Protein 1G12 (pdb70)

Radius of gyration: 14.84 Å; Cα contacts (8 Å, |Δi|>4): 317; chains: 1; bounding box: 34×33×42 Å

Foldseek 3Di:
DEAAADPVRLVLQLLLLVVLLVLLVVLLVVLVPDQADFCLCCQQQNHHDNVLSVLLNQLSVQLNPDRSNQAYEYEPAADQVDQWEDDQADPRYIYGYNVQVVADSAAPPHNNLVVQLRNSCHVSSNNADAPDDDSVRSSVCSHVPSVNSSRHSVSRSCSSSCVVPTD

Nearest PDB structures (foldseek):
  1ge6-assembly1_A  TM=9.995E-01  e=6.269E-29  Grifola frondosa
  2x3b-assembly1_A  TM=9.564E-01  e=3.326E-16  Aeromonas salmonicida subsp. achromogenes
  2x3b-assembly1_B  TM=9.505E-01  e=6.457E-16  Aeromonas salmonicida subsp. achromogenes
  2x3a-assembly1_A-2  TM=9.527E-01  e=1.747E-15  Aeromonas salmonicida subsp. achromogenes
  2x3c-assembly1_A-2  TM=9.256E-01  e=1.062E-15  Aeromonas salmonicida subsp. achromogenes

B-factor: mean 17.15, std 8.55, range [8.5, 56.18]

Solvent-accessible surface area: 7248 Å² total; per-residue (Å²): 127,94,82,57,15,58,89,79,34,66,75,28,0,53,48,0,1,70,19,0,49,70,34,0,46,84,0,16,56,16,0,105,101,58,96,61,67,28,74,6,3,45,33,11,0,4,76,44,74,82,80,33,12,63,42,0,46,97,9,0,57,36,0,61,93,8,74,0,83,78,8,30,6,15,12,84,28,122,45,66,78,54,70,9,80,16,98,52,136,145,64,11,29,0,32,0,0,18,10,0,75,149,14,76,57,73,20,45,51,0,9,0,0,5,0,0,14,8,0,0,15,0,80,146,0,25,12,1,114,64,104,13,149,27,44,75,44,0,82,61,27,1,112,157,50,24,87,77,0,5,61,0,0,9,0,0,6,3,0,3,12,29,71,102,86,57,96

InterPro domains:
  IPR024079 Metallopeptidase, catalytic domain superfamily [G3DSA:3.40.390.10] (182-348)
  IPR029463 Lysine-specific metallo-endopeptidase [PF14521] (211-342)
  IPR029463 Lysine-specific metallo-endopeptidase [SM01351] (210-342)
  IPR034115 Peptidyl-Lys metallopeptidase catalytic domain [cd11306] (185-343)
  IPR050414 Fungal secreted metalloproteinases M35 [PTHR37016] (7-345)

CATH classification: 3.40.390.10

Organism: Grifola frondosa (NCBI:txid5627)

Secondary structure (DSSP, 8-state):
-EES--HHHHHHHHHHHHHHHHHHHHHHHHHHH--S--HHHHHHH-S--HHHHHHHHHHHHHHHTS-GGG-EEE-----SS--EE--TTSTTEEEE-GGGGGS-SSSTT-HHHHHHHHHHHSGGGT--B-S--HHHHHHHHHHH-HHHHTTBHHHHHHHHH-SS---

Sequence (167 aa):
TYNGCSSSEQSALAAAASAAQSYVAESLSYLQTHTAATPRYTTWFGSYISSRHSTVLQHYTDMNSNDFSSYSFDCTCTAAGTFAYVYPNRFGTVYLCGAFWKAPTTGTDSQAGTLVHESSHFTRNGGTKDYAYGQAAAKSLATMDPDKAVMNADNHEYFSENNPAQS

Structure (mmCIF, N/CA/C/O backbone):
data_1G12
#
_entry.id   1G12
#
_cell.length_a   43.631
_cell.length_b   41.757
_cell.length_c   76.941
_cell.angle_alpha   90.00
_cell.angle_beta   95.48
_cell.angle_gamma   90.00
#
_symmetry.space_group_name_H-M   'C 1 2 1'
#
loop_
_entity.id
_entity.type
_entity.pdbx_description
1 polymer 'PEPTIDYL-LYS METALLOENDOPEPTIDASE'
2 non-polymer alpha-D-mannopyranose
3 non-polymer 'ZINC ION'
4 water water
#
loop_
_atom_site.group_PDB
_atom_site.id
_atom_site.type_symbol
_atom_site.label_atom_id
_atom_site.label_alt_id
_atom_site.label_comp_id
_atom_site.label_asym_id
_atom_site.label_entity_id
_atom_site.label_seq_id
_atom_site.pdbx_PDB_ins_code
_atom_site.Cartn_x
_atom_site.Cartn_y
_atom_site.Cartn_z
_atom_site.occupancy
_atom_site.B_iso_or_equiv
_atom_site.auth_seq_id
_atom_site.auth_comp_id
_atom_site.auth_asym_id
_atom_site.auth_atom_id
_atom_site.pdbx_PDB_model_num
ATOM 1 N N . THR A 1 1 ? 3.579 -2.630 2.604 1.00 24.04 1 THR A N 1
ATOM 2 C CA . THR A 1 1 ? 3.024 -1.658 1.619 1.00 23.98 1 THR A CA 1
ATOM 3 C C . THR A 1 1 ? 3.523 -0.245 1.897 1.00 23.68 1 THR A C 1
ATOM 4 O O . THR A 1 1 ? 3.711 0.142 3.052 1.00 23.79 1 THR A O 1
ATOM 8 N N . TYR A 1 2 ? 3.758 0.516 0.832 1.00 23.20 2 TYR A N 1
ATOM 9 C CA . TYR A 1 2 ? 4.207 1.897 0.967 1.00 22.72 2 TYR A CA 1
ATOM 10 C C . TYR A 1 2 ? 2.998 2.815 0.842 1.00 22.53 2 TYR A C 1
ATOM 11 O O . TYR A 1 2 ? 2.072 2.534 0.075 1.00 22.68 2 TYR A O 1
ATOM 20 N N . ASN A 1 3 ? 3.000 3.898 1.610 1.00 22.23 3 ASN A N 1
ATOM 21 C CA . ASN A 1 3 ? 1.911 4.864 1.575 1.00 21.86 3 ASN A CA 1
ATOM 22 C C . ASN A 1 3 ? 2.473 6.280 1.506 1.00 21.58 3 ASN A C 1
ATOM 23 O O . ASN A 1 3 ? 3.036 6.786 2.477 1.00 21.44 3 ASN A O 1
ATOM 28 N N . GLY A 1 4 ? 2.328 6.908 0.343 1.00 21.28 4 GLY A N 1
ATOM 29 C CA . GLY A 1 4 ? 2.820 8.262 0.160 1.00 21.06 4 GLY A CA 1
ATOM 30 C C . GLY A 1 4 ? 4.331 8.370 0.039 1.00 20.92 4 GLY A C 1
ATOM 31 O O . GLY A 1 4 ? 4.900 9.428 0.308 1.00 20.95 4 GLY A O 1
ATOM 32 N N . CYS A 1 5 ? 4.983 7.279 -0.354 1.00 20.71 5 CYS A N 1
ATOM 33 C CA . CYS A 1 5 ? 6.436 7.273 -0.505 1.00 20.44 5 CYS A CA 1
ATOM 34 C C . CYS A 1 5 ? 6.856 7.334 -1.966 1.00 20.33 5 CYS A C 1
ATOM 35 O O . CYS A 1 5 ? 6.381 6.551 -2.788 1.00 20.25 5 CYS A O 1
ATOM 38 N N . SER A 1 6 ? 7.749 8.270 -2.277 1.00 20.15 6 SER A N 1
ATOM 39 C CA . SER A 1 6 ? 8.258 8.434 -3.636 1.00 20.02 6 SER A CA 1
ATOM 40 C C . SER A 1 6 ? 9.179 7.263 -3.954 1.00 19.88 6 SER A C 1
ATOM 41 O O . SER A 1 6 ? 9.560 6.509 -3.058 1.00 19.86 6 SER A O 1
ATOM 44 N N . SER A 1 7 ? 9.563 7.128 -5.219 1.00 19.74 7 SER A N 1
ATOM 45 C CA . SER A 1 7 ? 10.443 6.040 -5.630 1.00 19.63 7 SER A CA 1
ATOM 46 C C . SER A 1 7 ? 11.758 6.044 -4.850 1.00 19.44 7 SER A C 1
ATOM 47 O O . SER A 1 7 ? 12.204 4.994 -4.383 1.00 19.28 7 SER A O 1
ATOM 50 N N . SER A 1 8 ? 12.355 7.223 -4.679 1.00 19.28 8 SER A N 1
ATOM 51 C CA . SER A 1 8 ? 13.616 7.333 -3.943 1.00 19.25 8 SER A CA 1
ATOM 52 C C 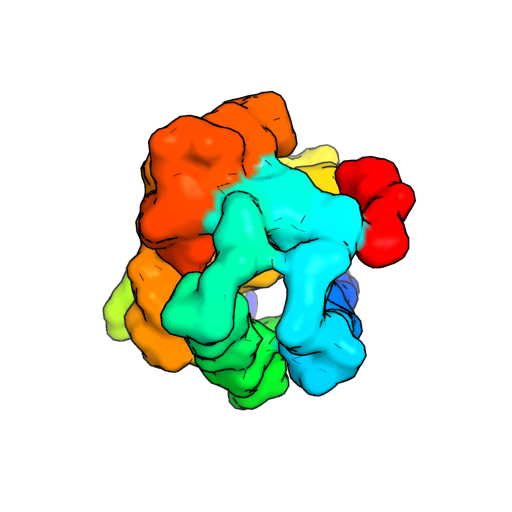. SER A 1 8 ? 13.434 6.923 -2.487 1.00 19.03 8 SER A C 1
ATOM 53 O O . SER A 1 8 ? 14.297 6.263 -1.909 1.00 19.07 8 SER A O 1
ATOM 56 N N . GLU A 1 9 ? 12.300 7.298 -1.905 1.00 18.72 9 GLU A N 1
ATOM 57 C CA . GLU A 1 9 ? 12.019 6.958 -0.514 1.00 18.49 9 GLU A CA 1
ATOM 58 C C . GLU A 1 9 ? 11.839 5.453 -0.339 1.00 18.30 9 GLU A C 1
ATOM 59 O O . GLU A 1 9 ? 12.296 4.878 0.650 1.00 18.26 9 GLU A O 1
ATOM 65 N N . GLN A 1 10 ? 11.207 4.813 -1.320 1.00 18.21 10 GLN A N 1
ATOM 66 C CA . GLN A 1 10 ? 10.989 3.369 -1.282 1.00 18.13 10 GLN A CA 1
ATOM 67 C C . GLN A 1 10 ? 12.322 2.633 -1.350 1.00 18.06 10 GLN A C 1
ATOM 68 O O . GLN A 1 10 ? 12.536 1.653 -0.636 1.00 18.04 10 GLN A O 1
ATOM 74 N N . SER A 1 11 ? 13.220 3.130 -2.197 1.00 17.95 11 SER A N 1
ATOM 75 C CA . SER A 1 11 ? 14.541 2.536 -2.366 1.00 17.82 11 SER A CA 1
ATOM 76 C C . SER A 1 11 ? 15.359 2.669 -1.087 1.00 17.42 11 SER A C 1
ATOM 77 O O . SER A 1 11 ? 16.041 1.728 -0.680 1.00 17.47 11 SER A O 1
ATOM 80 N N . ALA A 1 12 ? 15.287 3.843 -0.463 1.00 17.02 12 ALA A N 1
ATOM 81 C CA . ALA A 1 12 ? 16.009 4.106 0.780 1.00 16.65 12 ALA A CA 1
ATOM 82 C C . ALA A 1 12 ? 15.462 3.228 1.903 1.00 16.54 12 ALA A C 1
ATOM 83 O O . ALA A 1 12 ? 16.225 2.698 2.716 1.00 16.44 12 ALA A O 1
ATOM 85 N N . LEU A 1 13 ? 14.142 3.064 1.933 1.00 16.13 13 LEU A N 1
ATOM 86 C CA . LEU A 1 13 ? 13.498 2.238 2.950 1.00 15.84 13 LEU A CA 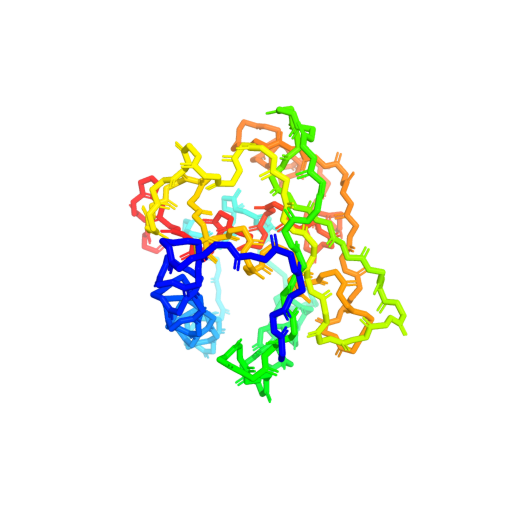1
ATOM 87 C C . LEU A 1 13 ? 13.879 0.771 2.798 1.00 15.71 13 LEU A C 1
ATOM 88 O O . LEU A 1 13 ? 14.093 0.076 3.789 1.00 15.62 13 LEU A O 1
ATOM 93 N N . ALA A 1 14 ? 13.972 0.309 1.553 1.00 15.50 14 ALA A N 1
ATOM 94 C CA . ALA A 1 14 ? 14.343 -1.074 1.276 1.00 15.44 14 ALA A CA 1
ATOM 95 C C . ALA A 1 14 ? 15.736 -1.362 1.839 1.00 15.27 14 ALA A C 1
ATOM 96 O O . ALA A 1 14 ? 15.963 -2.405 2.460 1.00 15.39 14 ALA A O 1
ATOM 98 N N . ALA A 1 15 ? 16.656 -0.423 1.637 1.00 15.12 15 ALA A N 1
ATOM 99 C CA . ALA A 1 15 ? 18.026 -0.566 2.125 1.00 14.66 15 ALA A CA 1
ATOM 100 C C . ALA A 1 15 ? 18.055 -0.477 3.647 1.00 14.45 15 ALA A C 1
ATOM 101 O O . ALA A 1 15 ? 18.721 -1.275 4.315 1.00 14.46 15 ALA A O 1
ATOM 103 N N . ALA A 1 16 ? 17.299 0.472 4.189 1.00 14.01 16 ALA A N 1
ATOM 104 C CA . ALA A 1 16 ? 17.235 0.672 5.634 1.00 13.73 16 ALA A CA 1
ATOM 105 C C . ALA A 1 16 ? 16.646 -0.538 6.356 1.00 13.61 16 ALA A C 1
ATOM 106 O O . ALA A 1 16 ? 17.142 -0.932 7.411 1.00 13.38 16 ALA A O 1
ATOM 108 N N . ALA A 1 17 ? 15.604 -1.134 5.775 1.00 13.46 17 ALA A N 1
ATOM 109 C CA . ALA A 1 17 ? 14.948 -2.304 6.361 1.00 13.42 17 ALA A CA 1
ATOM 110 C C . ALA A 1 17 ? 15.898 -3.494 6.461 1.00 13.52 17 ALA A C 1
ATOM 111 O O . ALA A 1 17 ? 15.944 -4.178 7.489 1.00 13.47 17 ALA A O 1
ATOM 113 N N . SER A 1 18 ? 16.673 -3.718 5.405 1.00 13.48 18 SER A N 1
ATOM 114 C CA . SER A 1 18 ? 17.632 -4.821 5.369 1.00 13.58 18 SER A CA 1
ATOM 115 C C . SER A 1 18 ? 18.761 -4.583 6.372 1.00 13.27 18 SER A C 1
ATOM 116 O O . SER A 1 18 ? 19.212 -5.512 7.044 1.00 13.06 18 SER A O 1
ATOM 119 N N . ALA A 1 19 ? 19.213 -3.336 6.459 1.00 13.02 19 ALA A N 1
ATOM 120 C CA . ALA A 1 19 ? 20.278 -2.977 7.383 1.00 12.90 19 ALA A CA 1
ATOM 121 C C . ALA A 1 19 ? 19.779 -3.101 8.821 1.00 12.69 19 ALA A C 1
ATOM 122 O O . ALA A 1 19 ? 20.514 -3.544 9.701 1.00 12.75 19 ALA A O 1
ATOM 124 N N . ALA A 1 20 ? 18.521 -2.729 9.049 1.00 12.55 20 ALA A N 1
ATOM 125 C CA . ALA A 1 20 ? 17.933 -2.819 10.383 1.00 12.31 20 ALA A CA 1
ATOM 126 C C . ALA A 1 20 ? 17.840 -4.284 10.813 1.00 12.20 20 ALA A C 1
ATOM 127 O 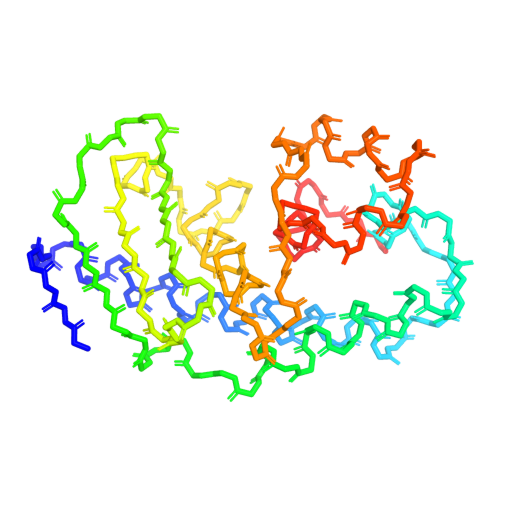O . ALA A 1 20 ? 18.100 -4.616 11.972 1.00 11.89 20 ALA A O 1
ATOM 129 N N . GLN A 1 21 ? 17.500 -5.166 9.871 1.00 12.17 21 GLN A N 1
ATOM 130 C CA . GLN A 1 21 ? 17.401 -6.594 10.165 1.00 12.16 21 GLN A CA 1
ATOM 131 C C . GLN A 1 21 ? 18.776 -7.105 10.595 1.00 12.22 21 GLN A C 1
ATOM 132 O O . GLN A 1 21 ? 18.891 -7.887 11.541 1.00 11.95 21 GLN A O 1
ATOM 138 N N . SER A 1 22 ? 19.815 -6.624 9.910 1.00 12.23 22 SER A N 1
ATOM 139 C CA . SER A 1 22 ? 21.196 -7.001 10.210 1.00 12.31 22 SER A CA 1
ATOM 140 C C . SER A 1 22 ? 21.592 -6.495 11.596 1.00 12.15 22 SER A C 1
ATOM 141 O O . SER A 1 22 ? 22.227 -7.221 12.367 1.00 12.14 22 SER A O 1
ATOM 144 N N . TYR A 1 23 ? 21.214 -5.252 11.902 1.00 12.01 23 TYR A N 1
ATOM 145 C CA . TYR A 1 23 ? 21.502 -4.637 13.201 1.00 12.01 23 TYR A CA 1
ATOM 146 C C . TYR A 1 23 ? 20.918 -5.488 14.326 1.00 11.88 23 TYR A C 1
ATOM 147 O O . TYR A 1 23 ? 21.609 -5.818 15.288 1.00 11.92 23 TYR A O 1
ATOM 156 N N . VAL A 1 24 ? 19.638 -5.823 14.199 1.00 11.79 24 VAL A N 1
ATOM 157 C CA . VAL A 1 24 ? 18.950 -6.635 15.198 1.00 11.65 24 VAL A CA 1
ATOM 158 C C . VAL A 1 24 ? 19.577 -8.023 15.327 1.00 11.62 24 VAL A C 1
ATOM 159 O O . VAL A 1 24 ? 19.769 -8.519 16.439 1.00 11.67 24 VAL A O 1
ATOM 163 N N . ALA A 1 25 ? 19.931 -8.624 14.191 1.00 11.55 25 ALA A N 1
ATOM 164 C CA . ALA A 1 25 ? 20.545 -9.951 14.177 1.00 11.59 25 ALA A CA 1
ATOM 165 C C . ALA A 1 25 ? 21.868 -9.968 14.943 1.00 11.51 25 ALA A C 1
ATOM 166 O O . ALA A 1 25 ? 22.094 -10.823 15.811 1.00 11.58 25 ALA A O 1
ATOM 168 N N . GLU A 1 26 ? 22.727 -9.005 14.632 1.00 11.36 26 GLU A N 1
ATOM 169 C CA . GLU A 1 26 ? 24.031 -8.896 15.274 1.00 11.39 26 GLU A CA 1
ATOM 170 C C . GLU A 1 26 ? 23.884 -8.562 16.757 1.00 11.08 26 GLU A C 1
ATOM 171 O O . GLU A 1 26 ? 24.605 -9.103 17.599 1.00 11.03 26 GLU A O 1
ATOM 177 N N . SER A 1 27 ? 22.933 -7.688 17.074 1.00 10.76 27 SER A N 1
ATOM 178 C CA . SER A 1 27 ? 22.686 -7.296 18.458 1.00 10.50 27 SER A CA 1
ATOM 179 C C . SER A 1 27 ? 22.206 -8.478 19.286 1.00 10.26 27 SER A C 1
ATOM 180 O O . SER A 1 27 ? 22.607 -8.637 20.439 1.00 10.05 27 SER A O 1
ATOM 183 N N . LEU A 1 28 ? 21.309 -9.279 18.713 1.00 10.16 28 LEU A N 1
ATOM 184 C CA . LEU A 1 28 ? 20.785 -10.450 19.406 1.00 10.20 28 LEU A CA 1
ATOM 185 C C . LEU A 1 28 ? 21.926 -11.414 19.688 1.00 10.16 28 LEU A C 1
ATOM 186 O O . LEU A 1 28 ? 22.060 -11.911 20.805 1.00 10.28 28 LEU A O 1
ATOM 191 N N . SER A 1 29 ? 22.762 -11.646 18.679 1.00 10.11 29 SER A N 1
ATOM 192 C CA . SER A 1 29 ? 23.901 -12.541 18.831 1.00 10.26 29 SER A CA 1
ATOM 193 C C . SER A 1 29 ? 24.812 -12.050 19.946 1.00 10.21 29 SER A C 1
ATOM 194 O O . SER A 1 29 ? 25.270 -12.836 20.774 1.00 10.48 29 SER A O 1
ATOM 197 N N . TYR A 1 30 ? 25.064 -10.745 19.971 1.00 10.27 30 TYR A N 1
ATOM 198 C CA . TYR A 1 30 ? 25.925 -10.173 20.997 1.00 10.34 30 TYR A CA 1
ATOM 199 C C . TYR A 1 30 ? 25.387 -10.491 22.389 1.00 10.38 30 TYR A C 1
ATOM 200 O O . TYR A 1 30 ? 26.123 -10.963 23.259 1.00 10.11 30 TYR A O 1
ATOM 209 N N . LEU A 1 31 ? 24.097 -10.245 22.592 1.00 10.48 31 LEU A N 1
ATOM 210 C CA . LEU A 1 31 ? 23.475 -10.495 23.883 1.00 10.83 31 LEU A CA 1
ATOM 211 C C . LEU A 1 31 ? 23.494 -11.969 24.277 1.00 11.08 31 LEU A C 1
ATOM 212 O O . LEU A 1 31 ? 23.551 -12.298 25.457 1.00 11.14 31 LEU A O 1
ATOM 217 N N . GLN A 1 32 ? 23.487 -12.855 23.287 1.00 11.33 32 GLN A N 1
ATOM 218 C CA . GLN A 1 32 ? 23.513 -14.288 23.563 1.00 11.75 32 GLN A CA 1
ATOM 219 C C . GLN A 1 32 ? 24.884 -14.807 2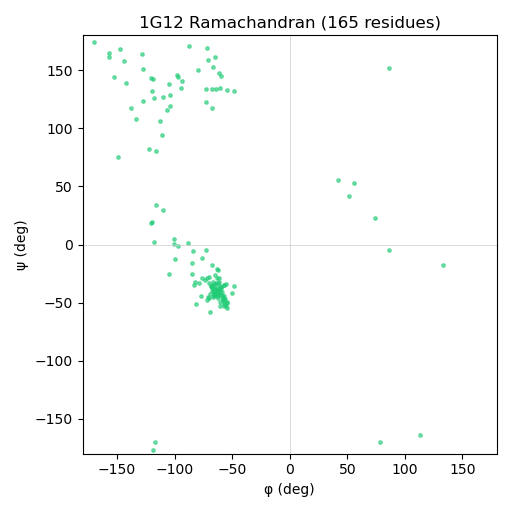3.967 1.00 11.96 32 GLN A C 1
ATOM 220 O O . GLN A 1 32 ? 24.982 -15.764 24.735 1.00 11.89 32 GLN A O 1
ATOM 226 N N . THR A 1 33 ? 25.937 -14.158 23.475 1.00 12.08 33 THR A N 1
ATOM 227 C CA . THR A 1 33 ? 27.298 -14.597 23.765 1.00 12.41 33 THR A CA 1
ATOM 228 C C . THR A 1 33 ? 28.016 -13.826 24.863 1.00 12.65 33 THR A C 1
ATOM 229 O O . THR A 1 33 ? 29.081 -14.238 25.315 1.00 12.86 33 THR A O 1
ATOM 233 N N . HIS A 1 34 ? 27.458 -12.691 25.261 1.00 12.86 34 HIS A N 1
ATOM 234 C CA . HIS A 1 34 ? 28.055 -11.894 26.326 1.00 13.20 34 HIS A CA 1
ATOM 235 C C . HIS A 1 34 ? 27.113 -11.946 27.514 1.00 13.62 34 HIS A C 1
ATOM 236 O O . HIS A 1 34 ? 26.040 -11.338 27.498 1.00 13.86 34 HIS A O 1
ATOM 243 N N . THR A 1 35 ? 27.504 -12.704 28.531 1.00 13.86 35 THR A N 1
ATOM 244 C CA . THR A 1 35 ? 26.679 -12.859 29.719 1.00 14.29 35 THR A CA 1
ATOM 245 C C . THR A 1 35 ? 27.336 -12.292 30.969 1.00 14.28 35 THR A C 1
ATOM 246 O O . THR A 1 35 ? 27.163 -12.802 32.075 1.00 14.51 35 THR A O 1
ATOM 250 N N . ALA A 1 36 ? 28.089 -11.218 30.767 1.00 14.48 36 ALA A N 1
ATOM 251 C CA . ALA A 1 36 ? 28.776 -10.505 31.830 1.00 14.41 36 ALA A CA 1
ATOM 252 C C . ALA A 1 36 ? 29.017 -9.096 31.309 1.00 14.32 36 ALA A C 1
ATOM 253 O O . ALA A 1 36 ? 28.897 -8.840 30.106 1.00 14.37 36 ALA A O 1
ATOM 255 N N . ALA A 1 37 ? 29.340 -8.183 32.217 1.00 14.21 37 ALA A N 1
ATOM 256 C CA . ALA A 1 37 ? 29.575 -6.789 31.867 1.00 14.00 37 ALA A CA 1
ATOM 257 C C . ALA A 1 37 ? 30.629 -6.575 30.783 1.00 13.92 37 ALA A C 1
ATOM 258 O O . ALA A 1 37 ? 31.703 -7.171 30.819 1.00 13.92 37 ALA A O 1
ATOM 260 N N . THR A 1 38 ? 30.286 -5.735 29.809 1.00 13.75 38 THR A N 1
ATOM 261 C CA . THR A 1 38 ? 31.168 -5.371 28.698 1.00 13.64 38 THR A CA 1
ATOM 262 C C . THR A 1 38 ? 30.893 -3.897 28.395 1.00 13.52 38 THR A C 1
ATOM 263 O O . THR A 1 38 ? 29.816 -3.389 28.719 1.00 13.27 38 THR A O 1
ATOM 267 N N . PRO A 1 39 ? 31.849 -3.196 27.758 1.00 13.37 39 PRO A N 1
ATOM 268 C CA . PRO A 1 39 ? 31.669 -1.776 27.430 1.00 13.24 39 PRO A CA 1
ATOM 269 C C . PRO A 1 39 ? 30.405 -1.466 26.625 1.00 12.96 39 PRO A C 1
ATOM 270 O O . PRO A 1 39 ? 29.615 -0.601 27.009 1.00 13.18 39 PRO A O 1
ATOM 274 N N . ARG A 1 40 ? 30.189 -2.206 25.543 1.00 12.63 40 ARG A N 1
ATOM 275 C CA . ARG A 1 40 ? 29.023 -1.982 24.690 1.00 12.11 40 ARG A CA 1
ATOM 276 C C . ARG A 1 40 ? 27.712 -2.144 25.451 1.00 12.01 40 ARG A C 1
ATOM 277 O O . ARG A 1 40 ? 26.778 -1.363 25.261 1.00 11.87 40 ARG A O 1
ATOM 285 N N . TYR A 1 41 ? 27.646 -3.148 26.317 1.00 11.89 41 TYR A N 1
ATOM 286 C CA . TYR A 1 41 ? 26.436 -3.375 27.098 1.00 12.06 41 TYR A CA 1
ATOM 287 C C . TYR A 1 41 ? 26.189 -2.295 28.151 1.00 12.35 41 TYR A C 1
ATOM 288 O O . TYR A 1 41 ? 25.144 -1.655 28.145 1.00 11.96 41 TYR A O 1
ATOM 297 N N . THR A 1 42 ? 27.145 -2.102 29.058 1.00 12.95 42 THR A N 1
ATOM 298 C CA . THR A 1 42 ? 26.976 -1.129 30.137 1.00 13.66 42 THR A CA 1
ATOM 299 C C . THR A 1 42 ? 26.797 0.314 29.685 1.00 13.12 42 THR A C 1
ATOM 300 O O . THR A 1 42 ? 26.111 1.091 30.343 1.00 13.20 42 THR A O 1
ATOM 304 N N . THR A 1 43 ? 27.422 0.674 28.570 1.00 12.62 43 THR A N 1
ATOM 305 C CA . THR A 1 43 ? 27.302 2.026 28.046 1.00 12.20 43 THR A CA 1
ATOM 306 C C . THR A 1 43 ? 25.846 2.367 27.731 1.00 11.95 43 THR A C 1
ATOM 307 O O . THR A 1 43 ? 25.396 3.483 27.975 1.00 12.02 43 THR A O 1
ATOM 311 N N . TRP A 1 44 ? 25.104 1.387 27.224 1.00 11.59 44 TRP A N 1
ATOM 312 C CA . TRP A 1 44 ? 23.709 1.611 26.851 1.00 11.30 44 TRP A CA 1
ATOM 313 C C . TRP A 1 44 ? 22.655 1.036 27.783 1.00 11.25 44 TRP A C 1
ATOM 314 O O . TRP A 1 44 ? 21.537 1.554 27.854 1.00 11.02 44 TRP A O 1
ATOM 325 N N . PHE A 1 45 ? 23.009 -0.006 28.528 1.00 11.26 45 PHE A N 1
ATOM 326 C CA . PHE A 1 45 ? 22.040 -0.633 29.415 1.00 11.45 45 PHE A CA 1
ATOM 327 C C . PHE A 1 45 ? 22.410 -0.579 30.894 1.00 11.61 45 PHE A C 1
ATOM 328 O O . PHE A 1 45 ? 21.668 -1.070 31.742 1.00 11.72 45 PHE A O 1
ATOM 336 N N . GLY A 1 46 ? 23.532 0.065 31.199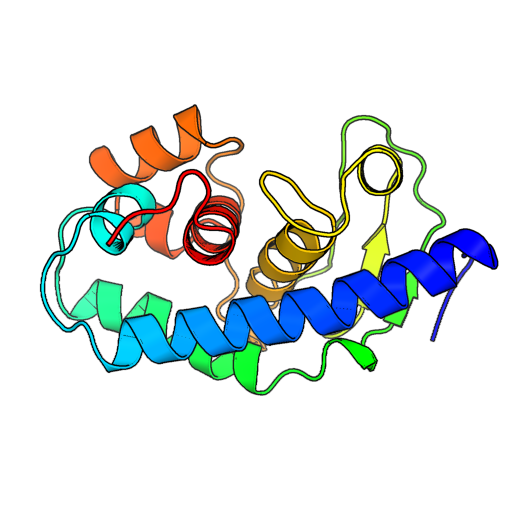 1.00 11.67 46 GLY A N 1
ATOM 337 C CA . GLY A 1 46 ? 23.955 0.200 32.581 1.00 12.07 46 GLY A CA 1
ATOM 338 C C . GLY A 1 46 ? 24.598 -1.035 33.172 1.00 12.35 46 GLY A C 1
ATOM 339 O O . GLY A 1 46 ? 24.900 -1.993 32.462 1.00 12.45 46 GLY A O 1
ATOM 340 N N . SER A 1 47 ? 24.805 -1.003 34.487 1.00 12.81 47 SER A N 1
ATOM 341 C CA . SER A 1 47 ? 25.424 -2.107 35.212 1.00 13.28 47 SER A CA 1
ATOM 342 C C . SER A 1 47 ? 24.789 -3.439 34.844 1.00 13.33 47 SER A C 1
ATOM 343 O O . SER A 1 47 ? 23.568 -3.569 34.814 1.00 13.10 47 SER A O 1
ATOM 346 N N . TYR A 1 48 ? 25.628 -4.426 34.558 1.00 13.48 48 TYR A N 1
ATOM 347 C CA . TYR A 1 48 ? 25.134 -5.735 34.169 1.00 13.99 48 TYR A CA 1
ATOM 348 C C . TYR A 1 48 ? 24.527 -6.541 35.301 1.00 14.51 48 TYR A C 1
ATOM 349 O O . TYR A 1 48 ? 25.168 -6.783 36.325 1.00 14.64 48 TYR A O 1
ATOM 358 N N . ILE A 1 49 ? 23.267 -6.919 35.113 1.00 15.01 49 ILE A N 1
ATOM 359 C CA . ILE A 1 49 ? 22.547 -7.775 36.044 1.00 15.53 49 ILE A CA 1
ATOM 360 C C . ILE A 1 49 ? 21.713 -8.678 35.132 1.00 15.69 49 ILE A C 1
ATOM 361 O O . ILE A 1 49 ? 21.215 -8.233 34.093 1.00 15.63 49 ILE A O 1
ATOM 366 N N . SER A 1 50 ? 21.633 -9.958 35.479 1.00 15.75 50 SER A N 1
ATOM 367 C CA . SER A 1 50 ? 20.905 -10.937 34.672 1.00 15.98 50 SER A CA 1
ATOM 368 C C . SER A 1 50 ? 19.483 -10.544 34.289 1.00 15.83 50 SER A C 1
ATOM 369 O O . SER A 1 50 ? 19.074 -10.747 33.149 1.00 15.74 50 SER A O 1
ATOM 372 N N . SER A 1 51 ? 18.749 -9.964 35.235 1.00 15.68 51 SER A N 1
ATOM 373 C CA . SER A 1 51 ? 17.369 -9.545 35.006 1.00 15.59 51 SER A CA 1
ATOM 374 C C . SER A 1 51 ? 17.246 -8.616 33.802 1.00 15.05 51 SER A C 1
ATOM 375 O O . SER A 1 51 ? 16.466 -8.872 32.875 1.00 15.15 51 SER A O 1
ATOM 378 N N . ARG A 1 52 ? 18.020 -7.537 33.828 1.00 14.48 52 ARG A N 1
ATOM 379 C CA . ARG A 1 52 ? 18.008 -6.559 32.750 1.00 13.81 52 ARG A CA 1
ATOM 380 C C . ARG A 1 52 ? 18.596 -7.107 31.455 1.00 13.53 52 ARG A C 1
ATOM 381 O O . ARG A 1 52 ? 18.126 -6.769 30.369 1.00 13.37 52 ARG A O 1
ATOM 389 N N . HIS A 1 53 ? 19.615 -7.958 31.561 1.00 13.31 53 HIS A N 1
ATOM 390 C CA . HIS A 1 53 ? 20.197 -8.554 30.364 1.00 13.29 53 HIS A CA 1
ATOM 391 C C . HIS A 1 53 ? 19.127 -9.416 29.694 1.00 13.29 53 HIS A C 1
ATOM 392 O O . HIS A 1 53 ? 19.017 -9.441 28.470 1.00 13.22 53 HIS A O 1
ATOM 399 N N . SER A 1 54 ? 18.329 -10.104 30.509 1.00 13.43 54 SER A N 1
ATOM 400 C CA . SER A 1 54 ? 17.251 -10.949 30.001 1.00 13.66 54 SER A CA 1
ATOM 401 C C . SER A 1 54 ? 16.212 -10.095 29.282 1.00 13.39 54 SER A C 1
ATOM 402 O O . SER A 1 54 ? 15.674 -10.498 28.251 1.00 13.38 54 SER A O 1
ATOM 405 N N . THR A 1 55 ? 15.945 -8.914 29.838 1.00 13.13 55 THR A N 1
ATOM 406 C CA . THR A 1 55 ? 14.979 -7.979 29.267 1.00 12.87 55 THR A CA 1
ATOM 407 C C . THR A 1 55 ? 15.385 -7.559 27.859 1.00 12.46 55 THR A C 1
ATOM 408 O O . THR A 1 55 ? 14.595 -7.661 26.920 1.00 11.88 55 THR A O 1
ATOM 412 N N . VAL A 1 56 ? 16.618 -7.085 27.708 1.00 12.04 56 VAL A N 1
ATOM 413 C CA . VAL A 1 56 ? 17.076 -6.669 26.390 1.00 11.92 56 VAL A CA 1
ATOM 414 C C . VAL A 1 56 ? 17.227 -7.862 25.451 1.00 11.75 56 VAL A C 1
ATOM 415 O O . VAL A 1 56 ? 16.938 -7.755 24.263 1.00 11.42 56 VAL A O 1
ATOM 419 N N . LEU A 1 57 ? 17.653 -9.004 25.989 1.00 11.73 57 LEU A N 1
ATOM 420 C CA . LEU A 1 57 ? 17.793 -10.208 25.171 1.00 11.86 57 LEU A CA 1
ATOM 421 C C . LEU A 1 57 ? 16.428 -10.581 24.589 1.00 11.80 57 LEU A C 1
ATOM 422 O O . LEU A 1 57 ? 16.319 -10.930 23.411 1.00 11.65 57 LEU A O 1
ATOM 427 N N . GLN A 1 58 ? 15.388 -10.432 25.403 1.00 11.77 58 GLN A N 1
ATOM 428 C CA . GLN A 1 58 ? 14.026 -10.737 24.975 1.00 11.90 58 GLN A CA 1
ATOM 429 C C . GLN A 1 58 ? 13.582 -9.780 23.874 1.00 11.39 58 GLN A C 1
ATOM 430 O O . GLN A 1 58 ? 13.005 -10.201 22.877 1.00 11.24 58 GLN A O 1
ATOM 436 N N . HIS A 1 59 ? 13.868 -8.494 24.058 1.00 10.78 59 HIS A N 1
ATOM 437 C CA . HIS A 1 59 ? 13.509 -7.475 23.076 1.00 10.51 59 HIS A CA 1
ATOM 438 C C . HIS A 1 59 ? 14.100 -7.797 21.708 1.00 10.33 59 HIS A C 1
ATOM 439 O O . HIS A 1 59 ? 13.405 -7.742 20.693 1.00 10.16 59 HIS A O 1
ATOM 446 N N . TYR A 1 60 ? 15.382 -8.155 21.683 1.00 10.43 60 TYR A N 1
ATOM 447 C CA . TYR A 1 60 ? 16.040 -8.470 20.421 1.00 10.47 60 TYR A CA 1
ATOM 448 C C . TYR A 1 60 ? 15.625 -9.801 19.828 1.00 10.77 60 TYR A C 1
ATOM 449 O O . TYR A 1 60 ? 15.650 -9.967 18.612 1.00 10.62 60 TYR A O 1
ATOM 458 N N . THR A 1 61 ? 15.278 -10.753 20.689 1.00 11.19 61 THR A N 1
ATOM 459 C CA . THR A 1 61 ? 14.810 -12.064 20.242 1.00 11.68 61 THR A CA 1
ATOM 460 C C . THR A 1 61 ? 13.484 -11.837 19.512 1.00 11.91 61 THR A C 1
ATOM 461 O O . THR A 1 61 ? 13.225 -12.429 18.464 1.00 11.85 61 THR A O 1
ATOM 465 N N . ASP A 1 62 ? 12.661 -10.949 20.063 1.00 12.34 62 ASP A N 1
ATOM 466 C CA . ASP A 1 62 ? 11.377 -10.629 19.458 1.00 12.88 62 ASP A CA 1
ATOM 467 C C . ASP A 1 62 ? 11.558 -9.846 18.163 1.00 12.87 62 ASP A C 1
ATOM 468 O O . ASP A 1 62 ? 10.960 -10.190 17.145 1.00 13.01 62 ASP A O 1
ATOM 473 N N . MET A 1 63 ? 12.425 -8.833 18.182 1.00 12.90 63 MET A N 1
ATOM 474 C CA . MET A 1 63 ? 12.670 -8.036 16.985 1.00 13.10 63 MET A CA 1
ATOM 475 C C . MET A 1 63 ? 13.300 -8.856 15.864 1.00 13.29 63 MET A C 1
ATOM 476 O O . MET A 1 63 ? 13.019 -8.623 14.689 1.00 13.27 63 MET A O 1
ATOM 481 N N . ASN A 1 64 ? 14.133 -9.829 16.227 1.00 13.65 64 ASN A N 1
ATOM 482 C CA . ASN A 1 64 ? 14.781 -10.679 15.232 1.00 14.16 64 ASN A CA 1
ATOM 483 C C . ASN A 1 64 ? 13.753 -11.521 14.467 1.00 14.35 64 ASN A C 1
ATOM 484 O O . ASN A 1 64 ? 13.982 -11.888 13.313 1.00 14.27 64 ASN A O 1
ATOM 489 N N . SER A 1 65 ? 12.614 -11.798 15.105 1.00 14.71 65 SER A N 1
ATOM 490 C CA . SER A 1 65 ? 11.547 -12.581 14.479 1.00 15.19 65 SER A CA 1
ATOM 491 C C . SER A 1 65 ? 10.637 -11.715 13.604 1.00 15.31 65 SER A C 1
ATOM 492 O O . SER A 1 65 ? 9.716 -12.228 12.959 1.00 15.48 65 SER A O 1
ATOM 495 N N . ASN A 1 66 ? 10.869 -10.402 13.634 1.00 15.28 66 ASN A N 1
ATOM 496 C CA . ASN A 1 66 ? 10.127 -9.446 12.811 1.00 15.36 66 ASN A CA 1
ATOM 497 C C . ASN A 1 66 ? 10.753 -9.511 11.425 1.00 15.52 66 ASN A C 1
ATOM 498 O O . ASN A 1 66 ? 11.939 -9.811 11.296 1.00 15.65 66 ASN A O 1
ATOM 503 N N . ASP A 1 67 ? 9.964 -9.251 10.389 1.00 15.68 67 ASP A N 1
ATOM 504 C CA . ASP A 1 67 ? 10.507 -9.205 9.038 1.00 15.86 67 ASP A CA 1
ATOM 505 C C . ASP A 1 67 ? 10.417 -7.735 8.645 1.00 15.78 67 ASP A C 1
ATOM 506 O O . ASP A 1 67 ? 9.377 -7.266 8.186 1.00 15.61 67 ASP A O 1
ATOM 511 N N . PHE A 1 68 ? 11.509 -7.006 8.857 1.00 15.69 68 PHE A N 1
ATOM 512 C CA . PHE A 1 68 ? 11.557 -5.583 8.549 1.00 15.79 68 PHE A CA 1
ATOM 513 C C . PHE A 1 68 ? 11.228 -5.248 7.098 1.00 15.96 68 PHE A C 1
ATOM 514 O O . PHE A 1 68 ? 10.615 -4.220 6.824 1.00 15.93 68 PHE A O 1
ATOM 522 N N . SER A 1 69 ? 11.631 -6.118 6.176 1.00 16.36 69 SER A N 1
ATOM 523 C CA . SER A 1 69 ? 11.371 -5.888 4.757 1.00 16.86 69 SER A CA 1
ATOM 524 C C . SER A 1 69 ? 9.883 -5.979 4.410 1.00 16.77 69 SER A C 1
ATOM 525 O O . SER A 1 69 ? 9.463 -5.495 3.354 1.00 17.15 69 SER A O 1
ATOM 528 N N . SER A 1 70 ? 9.095 -6.586 5.300 1.00 16.71 70 SER A N 1
ATOM 529 C CA . SER A 1 70 ? 7.654 -6.727 5.097 1.00 16.53 70 SER A CA 1
ATOM 530 C C . SER A 1 70 ? 6.857 -5.687 5.889 1.00 16.14 70 SER A C 1
ATOM 531 O O . SER A 1 70 ? 5.626 -5.734 5.933 1.00 16.05 70 SER A O 1
ATOM 534 N N . TYR A 1 71 ? 7.562 -4.769 6.547 1.00 15.69 71 TYR A N 1
ATOM 535 C CA . TYR A 1 71 ? 6.900 -3.706 7.298 1.00 15.24 71 TYR A CA 1
ATOM 536 C C . TYR A 1 71 ? 6.183 -2.798 6.310 1.00 15.24 71 TYR A C 1
ATOM 537 O O . TYR A 1 71 ? 6.581 -2.696 5.148 1.00 15.11 71 TYR A O 1
ATOM 546 N N . SER A 1 72 ? 5.123 -2.149 6.776 1.00 15.21 72 SER A N 1
ATOM 547 C CA . SER A 1 72 ? 4.398 -1.193 5.959 1.00 15.33 72 SER A CA 1
ATOM 548 C C . SER A 1 72 ? 5.011 0.149 6.328 1.00 15.34 72 SER A C 1
ATOM 549 O O . SER A 1 72 ? 5.270 0.416 7.505 1.00 15.39 72 SER A O 1
ATOM 552 N N . PHE A 1 73 ? 5.311 0.962 5.324 1.00 15.37 73 PHE A N 1
ATOM 553 C CA . PHE A 1 73 ? 5.912 2.267 5.565 1.00 15.62 73 PHE A CA 1
ATOM 554 C C . PHE A 1 73 ? 5.015 3.379 5.046 1.00 16.01 73 PHE A C 1
ATOM 555 O O . PHE A 1 73 ? 4.380 3.245 4.000 1.00 15.99 73 PHE A O 1
ATOM 563 N N . ASP A 1 74 ? 4.973 4.477 5.788 1.00 16.44 74 ASP A N 1
ATOM 564 C CA . ASP A 1 74 ? 4.156 5.631 5.438 1.00 17.19 74 ASP A CA 1
ATOM 565 C C . ASP A 1 74 ? 5.055 6.869 5.445 1.00 17.77 74 ASP A C 1
ATOM 566 O O . ASP A 1 74 ? 5.670 7.186 6.459 1.00 17.67 74 ASP A O 1
ATOM 571 N N . CYS A 1 75 ? 5.105 7.576 4.319 1.00 18.64 75 CYS A N 1
ATOM 572 C CA . CYS A 1 75 ? 5.947 8.765 4.196 1.00 19.63 75 CYS A CA 1
ATOM 573 C C . CYS A 1 75 ? 5.185 10.087 4.111 1.00 20.18 75 CYS A C 1
ATOM 574 O O . CYS A 1 75 ? 5.681 11.049 3.522 1.00 20.21 75 CYS A O 1
ATOM 577 N N . THR A 1 76 ? 4.006 10.155 4.722 1.00 20.98 76 THR A N 1
ATOM 578 C CA . THR A 1 76 ? 3.211 11.384 4.686 1.00 21.80 76 THR A CA 1
ATOM 579 C C . THR A 1 76 ? 3.675 12.477 5.658 1.00 22.24 76 THR A C 1
ATOM 580 O O . THR A 1 76 ? 3.564 13.663 5.352 1.00 22.46 76 THR A O 1
ATOM 584 N N . CYS A 1 77 ? 4.202 12.081 6.817 1.00 22.73 77 CYS A N 1
ATOM 585 C CA . CYS A 1 77 ? 4.678 13.037 7.824 1.00 23.31 77 CYS A CA 1
ATOM 586 C C . CYS A 1 77 ? 5.860 13.865 7.318 1.00 23.74 77 CYS A C 1
ATOM 587 O O . CYS A 1 77 ? 6.794 13.327 6.724 1.00 23.85 77 CYS A O 1
ATOM 590 N N . THR A 1 78 ? 5.805 15.176 7.546 1.00 24.34 78 THR A N 1
ATOM 591 C CA . THR A 1 78 ? 6.866 16.082 7.107 1.00 24.93 78 THR A CA 1
ATOM 592 C C . THR A 1 78 ? 7.546 16.832 8.255 1.00 25.18 78 THR A C 1
ATOM 593 O O . THR A 1 78 ? 8.180 17.868 8.038 1.00 25.40 78 THR A O 1
ATOM 597 N N . ALA A 1 79 ? 7.410 16.312 9.473 1.00 25.47 79 ALA A N 1
ATOM 598 C CA . ALA A 1 79 ? 8.022 16.931 10.647 1.00 25.62 79 ALA A CA 1
ATOM 599 C C . ALA A 1 79 ? 9.543 16.823 10.552 1.00 25.77 79 ALA A C 1
ATOM 600 O O . ALA A 1 79 ? 10.096 15.722 10.534 1.00 25.73 79 ALA A O 1
ATOM 602 N N . ALA A 1 80 ? 10.211 17.972 10.491 1.00 25.96 80 ALA A N 1
ATOM 603 C CA . ALA A 1 80 ? 11.668 18.027 10.374 1.00 26.03 80 ALA A CA 1
ATOM 604 C C . ALA A 1 80 ? 12.428 17.588 11.623 1.00 26.01 80 ALA A C 1
ATOM 605 O O . ALA A 1 80 ? 13.556 17.104 11.524 1.00 26.26 80 ALA A O 1
ATOM 607 N N . GLY A 1 81 ? 11.816 17.764 12.791 1.00 25.85 81 GLY A N 1
ATOM 608 C CA . GLY A 1 81 ? 12.462 17.383 14.036 1.00 25.48 81 GLY A CA 1
ATOM 609 C C . GLY A 1 81 ? 12.294 15.923 14.415 1.00 25.14 81 GLY A C 1
ATOM 610 O O . GLY A 1 81 ? 13.014 15.418 15.275 1.00 25.36 81 GLY A O 1
ATOM 611 N N . THR A 1 82 ? 11.343 15.248 13.776 1.00 24.70 82 THR A N 1
ATOM 612 C CA . THR A 1 82 ? 11.069 13.840 14.050 1.00 24.00 82 THR A CA 1
ATOM 613 C C . THR A 1 82 ? 11.599 12.925 12.946 1.00 23.20 82 THR A C 1
ATOM 614 O O . THR A 1 82 ? 11.497 13.238 11.759 1.00 23.14 82 THR A O 1
ATOM 618 N N . PHE A 1 83 ? 12.198 11.809 13.352 1.00 22.13 83 PHE A N 1
ATOM 619 C CA . PHE A 1 83 ? 12.728 10.827 12.412 1.00 21.14 83 PHE A CA 1
ATOM 620 C C . PHE A 1 83 ? 11.602 9.929 11.912 1.00 20.27 83 PHE A C 1
ATOM 621 O O . PHE A 1 83 ? 11.431 9.743 10.709 1.00 20.07 83 PHE A O 1
ATOM 629 N N . ALA A 1 84 ? 10.836 9.382 12.853 1.00 19.07 84 ALA A N 1
ATOM 630 C CA . ALA A 1 84 ? 9.730 8.481 12.536 1.00 18.05 84 ALA A CA 1
ATOM 631 C C . ALA A 1 84 ? 8.887 8.218 13.780 1.00 17.25 84 ALA A C 1
ATOM 632 O O . ALA A 1 84 ? 9.225 8.667 14.875 1.00 17.19 84 ALA A O 1
ATOM 634 N N . TYR A 1 85 ? 7.781 7.499 13.604 1.00 16.40 85 TYR A N 1
ATOM 635 C CA . TYR A 1 85 ? 6.916 7.157 14.725 1.00 15.45 85 TYR A CA 1
ATOM 636 C C . TYR A 1 85 ? 6.075 5.923 14.432 1.00 14.78 85 TYR A C 1
ATOM 637 O O . TYR A 1 85 ? 5.938 5.511 13.281 1.00 14.42 85 TYR A O 1
ATOM 646 N N . VAL A 1 86 ? 5.555 5.310 15.491 1.00 14.05 86 VAL A N 1
ATOM 647 C CA . VAL A 1 86 ? 4.714 4.124 15.363 1.00 13.59 86 VAL A CA 1
ATOM 648 C C . VAL A 1 86 ? 3.679 4.120 16.469 1.00 13.53 86 VAL A C 1
ATOM 649 O O . VAL A 1 86 ? 3.755 4.906 17.408 1.00 13.27 86 VAL A O 1
ATOM 653 N N . TYR A 1 87 ? 2.703 3.234 16.332 1.00 13.55 87 TYR A N 1
ATOM 654 C CA . TYR A 1 87 ? 1.689 3.036 17.356 1.00 13.89 87 TYR A CA 1
ATOM 655 C C . TYR A 1 87 ? 2.094 1.700 17.946 1.00 13.70 87 TYR A C 1
ATOM 656 O O . TYR A 1 87 ? 2.129 0.692 17.244 1.00 13.57 87 TYR A O 1
ATOM 665 N N . PRO A 1 88 ? 2.487 1.685 19.227 1.00 13.67 88 PRO A N 1
ATOM 666 C CA . PRO A 1 88 ? 2.902 0.445 19.886 1.00 14.00 88 PRO A CA 1
ATOM 667 C C . PRO A 1 88 ? 1.944 -0.728 19.699 1.00 14.37 88 PRO A C 1
ATOM 668 O O . PRO A 1 88 ? 2.380 -1.868 19.559 1.00 14.17 88 PRO A O 1
ATOM 672 N N . ASN A 1 89 ? 0.645 -0.435 19.660 1.00 15.02 89 ASN A N 1
ATOM 673 C CA . ASN A 1 89 ? -0.368 -1.470 19.500 1.00 15.86 89 ASN A CA 1
ATOM 674 C C . ASN A 1 89 ? -0.727 -1.827 18.057 1.00 15.96 89 ASN A C 1
ATOM 675 O O . ASN A 1 89 ? -1.601 -2.665 17.831 1.00 16.11 89 ASN A O 1
ATOM 680 N N . ARG A 1 90 ? -0.078 -1.188 17.087 1.00 16.02 90 ARG A N 1
ATOM 681 C CA . ARG A 1 90 ? -0.334 -1.500 15.681 1.00 16.12 90 ARG A CA 1
ATOM 682 C C . ARG A 1 90 ? 0.983 -1.919 15.036 1.00 15.75 90 ARG A C 1
ATOM 683 O O . ARG A 1 90 ? 1.666 -1.130 14.385 1.00 15.46 90 ARG A O 1
ATOM 691 N N . PHE A 1 91 ? 1.324 -3.185 15.241 1.00 15.49 91 PHE A N 1
ATOM 692 C CA . PHE A 1 91 ? 2.556 -3.760 14.734 1.00 15.43 91 PHE A CA 1
ATOM 693 C C . PHE A 1 91 ? 2.752 -3.737 13.223 1.00 15.28 91 PHE A C 1
ATOM 694 O O . PHE A 1 91 ? 1.805 -3.902 12.452 1.00 15.42 91 PHE A O 1
ATOM 702 N N . GLY A 1 92 ? 4.009 -3.564 12.821 1.00 15.19 92 GLY A N 1
ATOM 703 C CA . GLY A 1 92 ? 4.367 -3.604 11.414 1.00 15.02 92 GLY A CA 1
ATOM 704 C C . GLY A 1 92 ? 4.285 -2.370 10.547 1.00 14.74 92 GLY A C 1
ATOM 705 O O . GLY A 1 92 ? 4.641 -2.446 9.373 1.00 14.74 92 GLY A O 1
ATOM 706 N N . THR A 1 93 ? 3.780 -1.262 11.081 1.00 14.51 93 THR A N 1
ATOM 707 C CA . THR A 1 93 ? 3.685 -0.035 10.301 1.00 14.25 93 THR A CA 1
ATOM 708 C C . THR A 1 93 ? 4.531 1.061 10.919 1.00 13.99 93 THR A C 1
ATOM 709 O O . THR A 1 93 ? 4.418 1.358 12.112 1.00 13.61 93 THR A O 1
ATOM 713 N N . VAL A 1 94 ? 5.411 1.627 10.103 1.00 13.86 94 VAL A N 1
ATOM 714 C CA . VAL A 1 94 ? 6.289 2.702 10.541 1.00 14.00 94 VAL A CA 1
ATOM 715 C C . VAL A 1 94 ? 6.018 3.947 9.708 1.00 14.28 94 VAL A C 1
ATOM 716 O O . VAL A 1 94 ? 5.932 3.884 8.478 1.00 14.18 94 VAL A O 1
ATOM 720 N N . TYR A 1 95 ? 5.865 5.074 10.395 1.00 14.60 95 TYR A N 1
ATOM 721 C CA . TYR A 1 95 ? 5.599 6.349 9.744 1.00 15.15 95 TYR A CA 1
ATOM 722 C C . TYR A 1 95 ? 6.871 7.187 9.732 1.00 15.62 95 TYR A C 1
ATOM 723 O O . TYR A 1 95 ? 7.418 7.510 10.783 1.00 15.56 95 TYR A O 1
ATOM 732 N N . LEU A 1 96 ? 7.346 7.518 8.536 1.00 16.36 96 LEU A N 1
ATOM 733 C CA . LEU A 1 96 ? 8.566 8.305 8.385 1.00 17.19 96 LEU A CA 1
ATOM 734 C C . LEU A 1 96 ? 8.296 9.798 8.269 1.00 17.95 96 LEU A C 1
ATOM 735 O O . LEU A 1 96 ? 7.342 10.218 7.610 1.00 18.20 96 LEU A O 1
ATOM 740 N N . CYS A 1 97 ? 9.154 10.596 8.898 1.00 18.95 97 CYS A N 1
ATOM 741 C CA . CYS A 1 97 ? 9.028 12.046 8.856 1.00 19.90 97 CYS A CA 1
ATOM 742 C C . CYS A 1 97 ? 10.241 12.677 8.163 1.00 20.08 97 CYS A C 1
ATOM 743 O O . CYS A 1 97 ? 11.085 11.969 7.609 1.00 20.02 97 CYS A O 1
ATOM 746 N N . GLY A 1 98 ? 10.337 14.004 8.241 1.00 20.39 98 GLY A N 1
ATOM 747 C CA . GLY A 1 98 ? 11.412 14.746 7.598 1.00 20.53 98 GLY A CA 1
ATOM 748 C C . GLY A 1 98 ? 12.865 14.396 7.873 1.00 20.62 98 GLY A C 1
ATOM 749 O O . GLY A 1 98 ? 13.649 14.256 6.932 1.00 20.66 98 GLY A O 1
ATOM 750 N N . ALA A 1 99 ? 13.232 14.269 9.146 1.00 20.59 99 ALA A N 1
ATOM 751 C CA . ALA A 1 99 ? 14.609 13.954 9.526 1.00 20.64 99 ALA A CA 1
ATOM 752 C C . ALA A 1 99 ? 15.100 12.601 9.020 1.00 20.51 99 ALA A C 1
ATOM 753 O O . ALA A 1 99 ? 16.301 12.374 8.908 1.00 20.69 99 ALA A O 1
ATOM 755 N N . PHE A 1 100 ? 14.169 11.701 8.718 1.00 20.34 100 PHE A N 1
ATOM 756 C CA . PHE A 1 100 ? 14.525 10.375 8.233 1.00 20.10 100 PHE A CA 1
ATOM 757 C C . PHE A 1 100 ? 15.276 10.435 6.902 1.00 20.10 100 PHE A C 1
ATOM 758 O O . PHE A 1 100 ? 16.242 9.705 6.693 1.00 19.91 100 PHE A O 1
ATOM 766 N N . TRP A 1 101 ? 14.847 11.331 6.020 1.00 20.20 101 TRP A N 1
ATOM 767 C CA . TRP A 1 101 ? 15.466 11.467 4.705 1.00 20.36 101 TRP A CA 1
ATOM 768 C C . TRP A 1 101 ? 16.812 12.180 4.717 1.00 20.52 101 TRP A C 1
ATOM 769 O O . TRP A 1 101 ? 17.534 12.164 3.723 1.00 20.71 101 TRP A O 1
ATOM 780 N N . LYS A 1 102 ? 17.151 12.790 5.848 1.00 20.73 102 LYS A N 1
ATOM 781 C CA . LYS A 1 102 ? 18.422 13.494 5.994 1.00 20.76 102 LYS A CA 1
ATOM 782 C C . LYS A 1 102 ? 19.429 12.633 6.760 1.00 20.55 102 LYS A C 1
ATOM 783 O O . LYS A 1 102 ? 20.568 13.042 6.989 1.00 20.71 102 LYS A O 1
ATOM 789 N N . ALA A 1 103 ? 19.001 11.434 7.141 1.00 20.03 103 ALA A N 1
ATOM 790 C CA . ALA A 1 103 ? 19.840 10.510 7.893 1.00 19.65 103 ALA A CA 1
ATOM 791 C C . ALA A 1 103 ? 20.488 9.468 6.986 1.00 19.29 103 ALA A C 1
ATOM 792 O O . ALA A 1 103 ? 19.908 9.071 5.975 1.00 19.43 103 ALA A O 1
ATOM 794 N N . PRO A 1 104 ? 21.720 9.039 7.314 1.00 18.97 104 PRO A N 1
ATOM 795 C CA . PRO A 1 104 ? 22.415 8.031 6.505 1.00 18.63 104 PRO A CA 1
ATOM 796 C C . PRO A 1 104 ? 21.746 6.667 6.684 1.00 18.27 104 PRO A C 1
ATOM 797 O O . PRO A 1 104 ? 21.046 6.443 7.674 1.00 18.08 104 PRO A O 1
ATOM 801 N N . THR A 1 105 ? 21.946 5.767 5.726 1.00 17.78 105 THR A N 1
ATOM 802 C CA . THR A 1 105 ? 21.347 4.435 5.794 1.00 17.29 105 THR A CA 1
ATOM 803 C C . THR A 1 105 ? 21.778 3.715 7.070 1.00 16.82 105 THR A C 1
ATOM 804 O O . THR A 1 105 ? 20.949 3.164 7.795 1.00 16.66 105 THR A O 1
ATOM 808 N N . THR A 1 106 ? 23.079 3.738 7.339 1.00 16.27 106 THR A N 1
ATOM 809 C CA . THR A 1 106 ? 23.628 3.104 8.529 1.00 15.67 106 THR A CA 1
ATOM 810 C C . THR A 1 106 ? 24.495 4.097 9.288 1.00 15.28 106 THR A C 1
ATOM 811 O O . THR A 1 106 ? 24.872 5.143 8.755 1.00 15.08 106 THR A O 1
ATOM 815 N N . GLY A 1 107 ? 24.779 3.772 10.545 1.00 14.63 107 GLY A N 1
ATOM 816 C CA . GLY A 1 107 ? 25.586 4.645 11.380 1.00 14.29 107 GLY A CA 1
ATOM 817 C C . GLY A 1 107 ? 24.763 5.224 12.514 1.00 13.88 107 GLY A C 1
ATOM 818 O O . GLY A 1 107 ? 23.681 4.724 12.819 1.00 13.82 107 GLY A O 1
ATOM 819 N N . THR A 1 108 ? 25.269 6.280 13.141 1.00 13.53 108 THR A N 1
ATOM 820 C CA . THR A 1 108 ? 24.567 6.921 14.248 1.00 13.39 108 THR A CA 1
ATOM 821 C C . THR A 1 108 ? 23.359 7.710 13.766 1.00 13.43 108 THR A C 1
ATOM 822 O O . THR A 1 108 ? 23.451 8.459 12.794 1.00 13.43 108 THR A O 1
ATOM 826 N N . ASP A 1 109 ? 22.232 7.534 14.458 1.00 13.38 109 ASP A N 1
ATOM 827 C CA . ASP A 1 109 ? 20.978 8.204 14.110 1.00 13.59 109 ASP A CA 1
ATOM 828 C C . ASP A 1 109 ? 20.681 7.972 12.631 1.00 13.24 109 ASP A C 1
ATOM 829 O O . ASP A 1 109 ? 20.276 8.881 11.899 1.00 13.30 109 ASP A O 1
ATOM 834 N N . SER A 1 110 ? 20.915 6.738 12.203 1.00 12.94 110 SER A N 1
ATOM 835 C CA . SER A 1 110 ? 20.707 6.338 10.822 1.00 12.43 110 SER A CA 1
ATOM 836 C C . SER A 1 110 ? 19.284 5.889 10.563 1.00 12.39 110 SER A C 1
ATOM 837 O O . SER A 1 110 ? 18.497 5.725 11.490 1.00 12.02 110 SER A O 1
ATOM 840 N N . GLN A 1 111 ? 18.970 5.682 9.290 1.00 12.28 111 GLN A N 1
ATOM 841 C CA . GLN A 1 111 ? 17.642 5.229 8.898 1.00 12.22 111 GLN A CA 1
ATOM 842 C C . GLN A 1 111 ? 17.426 3.820 9.428 1.00 11.82 111 GLN A C 1
ATOM 843 O O . GLN A 1 111 ? 16.355 3.495 9.948 1.00 11.83 111 GLN A O 1
ATOM 849 N N . ALA A 1 112 ? 18.453 2.983 9.289 1.00 11.47 112 ALA A N 1
ATOM 850 C CA . ALA A 1 112 ? 18.400 1.607 9.764 1.00 11.07 112 ALA A CA 1
ATOM 851 C C . ALA A 1 112 ? 18.244 1.595 11.281 1.00 10.76 112 ALA A C 1
ATOM 852 O O . ALA A 1 112 ? 17.448 0.831 11.825 1.00 10.85 112 ALA A O 1
ATOM 854 N N . GLY A 1 113 ? 19.018 2.445 11.950 1.00 10.45 113 GLY A N 1
ATOM 855 C CA . GLY A 1 113 ? 18.958 2.536 13.399 1.00 10.09 113 GLY A CA 1
ATOM 856 C C . GLY A 1 113 ? 17.611 3.042 13.873 1.00 9.95 113 GLY A C 1
ATOM 857 O O . GLY A 1 113 ? 17.120 2.631 14.925 1.00 9.86 113 GLY A O 1
ATOM 858 N N . THR A 1 114 ? 17.013 3.949 13.105 1.00 9.67 114 THR A N 1
ATOM 859 C CA . THR A 1 114 ? 15.707 4.497 13.454 1.00 9.85 114 THR A CA 1
ATOM 860 C C . THR A 1 114 ? 14.659 3.389 13.408 1.00 9.69 114 THR A C 1
ATOM 861 O O . THR A 1 114 ? 13.758 3.349 14.243 1.00 9.59 114 THR A O 1
ATOM 865 N N . LEU A 1 115 ? 14.777 2.488 12.435 1.00 9.75 115 LEU A N 1
ATOM 866 C CA . LEU A 1 115 ? 13.837 1.372 12.339 1.00 9.90 115 LEU A CA 1
ATOM 867 C C . LEU A 1 115 ? 1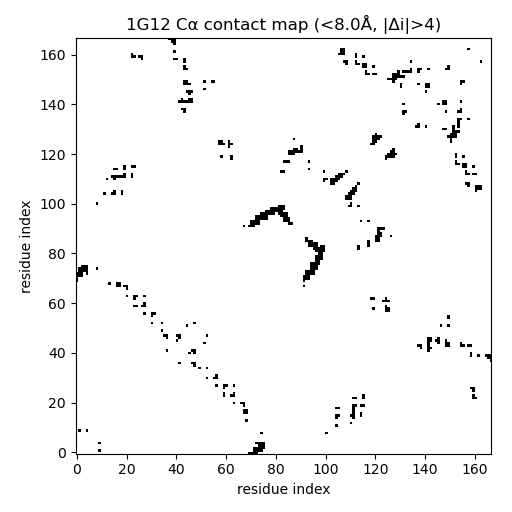3.978 0.435 13.543 1.00 9.87 115 LEU A C 1
ATOM 868 O O . LEU A 1 115 ? 12.994 -0.151 13.995 1.00 9.81 115 LEU A O 1
ATOM 873 N N . VAL A 1 116 ? 15.197 0.286 14.063 1.00 9.83 116 VAL A N 1
ATOM 874 C CA . VAL A 1 116 ? 15.414 -0.555 15.244 1.00 10.01 116 VAL A CA 1
ATOM 875 C C . VAL A 1 116 ? 14.710 0.123 16.424 1.00 10.04 116 VAL A C 1
ATOM 876 O O . VAL A 1 116 ? 14.009 -0.526 17.205 1.00 10.45 116 VAL A O 1
ATOM 880 N N . HIS A 1 117 ? 14.906 1.435 16.528 1.00 9.99 117 HIS A N 1
ATOM 881 C CA . HIS A 1 117 ? 14.302 2.266 17.568 1.00 9.84 117 HIS A CA 1
ATOM 882 C C . HIS A 1 117 ? 12.784 2.091 17.533 1.00 9.84 117 HIS A C 1
ATOM 883 O O . HIS A 1 117 ? 12.164 1.745 18.535 1.00 9.61 117 HIS A O 1
ATOM 890 N N . GLU A 1 118 ? 12.197 2.282 16.355 1.00 9.93 118 GLU A N 1
ATOM 891 C CA . GLU A 1 118 ? 10.753 2.171 16.210 1.00 10.35 118 GLU A CA 1
ATOM 892 C C . GLU A 1 118 ? 10.238 0.758 16.444 1.00 10.44 118 GLU A C 1
ATOM 893 O O . GLU A 1 118 ? 9.178 0.571 17.037 1.00 10.44 118 GLU A O 1
ATOM 899 N N . SER A 1 119 ? 10.981 -0.239 15.975 1.00 10.41 119 SER A N 1
ATOM 900 C CA . SER A 1 119 ? 10.575 -1.627 16.165 1.00 10.32 119 SER A CA 1
ATOM 901 C C . SER A 1 119 ? 10.478 -1.958 17.657 1.00 10.02 119 SER A C 1
ATOM 902 O O . SER A 1 119 ? 9.551 -2.641 18.088 1.00 9.85 119 SER A O 1
ATOM 905 N N . SER A 1 120 ? 11.411 -1.434 18.446 1.00 9.81 120 SER A N 1
ATOM 906 C CA . SER A 1 120 ? 11.420 -1.702 19.879 1.00 9.52 120 SER A CA 1
ATOM 907 C C . SER A 1 120 ? 10.181 -1.155 20.582 1.00 9.33 120 SER A C 1
ATOM 908 O O . SER A 1 120 ? 9.835 -1.608 21.668 1.00 9.12 120 SER A O 1
ATOM 911 N N . HIS A 1 121 ? 9.522 -0.184 19.954 1.00 9.15 121 HIS A N 1
ATOM 912 C CA . HIS A 1 121 ? 8.317 0.420 20.513 1.00 9.34 121 HIS A CA 1
ATOM 913 C C . HIS A 1 121 ? 7.100 -0.492 20.474 1.00 9.43 121 HIS A C 1
ATOM 914 O O . HIS A 1 121 ? 6.198 -0.355 21.305 1.00 9.47 121 HIS A O 1
ATOM 921 N N . PHE A 1 122 ? 7.046 -1.394 19.497 1.00 9.71 122 PHE A N 1
ATOM 922 C CA . PHE A 1 122 ? 5.902 -2.300 19.391 1.00 10.28 122 PHE A CA 1
ATOM 923 C C . PHE A 1 122 ? 5.795 -3.156 20.646 1.00 10.78 122 PHE A C 1
ATOM 924 O O . PHE A 1 122 ? 6.796 -3.676 21.132 1.00 10.61 122 PHE A O 1
ATOM 932 N N . THR A 1 123 ? 4.582 -3.278 21.180 1.00 11.43 123 THR A N 1
ATOM 933 C CA . THR A 1 123 ? 4.354 -4.066 22.390 1.00 12.33 123 THR A CA 1
ATOM 934 C C . THR A 1 123 ? 4.813 -5.514 22.233 1.00 12.56 123 THR A C 1
ATOM 935 O O . THR A 1 123 ? 5.338 -6.104 23.175 1.00 12.74 123 THR A O 1
ATOM 939 N N . ARG A 1 124 ? 4.655 -6.063 21.030 1.00 13.01 124 ARG A N 1
ATOM 940 C CA . ARG A 1 124 ? 5.068 -7.434 20.741 1.00 13.50 124 ARG A CA 1
ATOM 941 C C . ARG A 1 124 ? 6.579 -7.613 20.940 1.00 13.35 124 ARG A C 1
ATOM 942 O O . ARG A 1 124 ? 7.040 -8.699 21.287 1.00 13.38 124 ARG A O 1
ATOM 950 N N . ASN A 1 125 ? 7.332 -6.533 20.738 1.00 13.02 125 ASN A N 1
ATOM 951 C CA . ASN A 1 125 ? 8.790 -6.545 20.861 1.00 12.84 125 ASN A CA 1
ATOM 952 C C . ASN A 1 125 ? 9.350 -6.061 22.196 1.00 12.76 125 ASN A C 1
ATOM 953 O O . ASN A 1 125 ? 10.569 -6.026 22.381 1.00 12.97 125 ASN A O 1
ATOM 958 N N . GLY A 1 126 ? 8.476 -5.646 23.107 1.00 12.75 126 GLY A N 1
ATOM 959 C CA . GLY A 1 126 ? 8.945 -5.176 24.400 1.00 12.46 126 GLY A CA 1
ATOM 960 C C . GLY A 1 126 ? 8.321 -3.866 24.838 1.00 12.30 126 GLY A C 1
ATOM 961 O O . GLY A 1 126 ? 8.402 -3.500 26.009 1.00 12.59 126 GLY A O 1
ATOM 962 N N . GLY A 1 127 ? 7.734 -3.143 23.888 1.00 12.02 127 GLY A N 1
ATOM 963 C CA . GLY A 1 127 ? 7.085 -1.882 24.201 1.00 11.65 127 GLY A CA 1
ATOM 964 C C . GLY A 1 127 ? 7.952 -0.848 24.893 1.00 11.51 127 GLY A C 1
ATOM 965 O O . GLY A 1 127 ? 7.585 -0.343 25.952 1.00 11.57 127 GLY A O 1
ATOM 966 N N . THR A 1 128 ? 9.112 -0.545 24.314 1.00 11.31 128 THR A N 1
ATOM 967 C CA . THR A 1 128 ? 10.006 0.458 24.888 1.00 11.22 128 THR A CA 1
ATOM 968 C C . THR A 1 128 ? 9.338 1.828 24.837 1.00 11.29 128 THR A C 1
ATOM 969 O O . THR A 1 128 ? 8.401 2.051 24.069 1.00 11.43 128 THR A O 1
ATOM 973 N N . LYS A 1 129 ? 9.838 2.748 25.652 1.00 11.54 129 LYS A N 1
ATOM 974 C CA . LYS A 1 129 ? 9.314 4.104 25.690 1.00 11.95 129 LYS A CA 1
ATOM 975 C C . LYS A 1 129 ? 10.427 5.070 25.298 1.00 12.13 129 LYS A C 1
ATOM 976 O O . LYS A 1 129 ? 11.526 4.647 24.937 1.00 11.94 129 LYS A O 1
ATOM 982 N N . ASP A 1 130 ? 10.131 6.365 25.348 1.00 12.26 130 ASP A N 1
ATOM 983 C CA . ASP A 1 130 ? 11.114 7.386 25.012 1.00 12.54 130 ASP A CA 1
ATOM 984 C C . ASP A 1 130 ? 11.444 8.252 26.225 1.00 12.74 130 ASP A C 1
ATOM 985 O O . ASP A 1 130 ? 10.913 9.353 26.382 1.00 13.14 130 ASP A O 1
ATOM 990 N N . TYR A 1 131 ? 12.306 7.732 27.092 1.00 12.95 131 TYR A N 1
ATOM 991 C CA . TYR A 1 131 ? 12.730 8.444 28.296 1.00 13.18 131 TYR A CA 1
ATOM 992 C C . TYR A 1 131 ? 13.887 9.393 28.008 1.00 13.36 131 TYR A C 1
ATOM 993 O O . TYR A 1 131 ? 14.090 10.369 28.730 1.00 13.70 131 TYR A O 1
ATOM 1002 N N . ALA A 1 132 ? 14.655 9.087 26.965 1.00 13.25 132 ALA A N 1
ATOM 1003 C CA . ALA A 1 132 ? 15.808 9.898 26.595 1.00 13.16 132 ALA A CA 1
ATOM 1004 C C . ALA A 1 132 ? 16.113 9.803 25.107 1.00 13.26 132 ALA A C 1
ATOM 1005 O O . ALA A 1 132 ? 15.942 8.746 24.495 1.00 12.89 132 ALA A O 1
ATOM 1007 N N . TYR A 1 133 ? 16.557 10.922 24.539 1.00 13.46 133 TYR A N 1
ATOM 1008 C CA . TYR A 1 133 ? 16.921 11.012 23.126 1.00 13.79 133 TYR A CA 1
ATOM 1009 C C . TYR A 1 133 ? 18.379 11.421 22.989 1.00 13.52 133 TYR A C 1
ATOM 1010 O O . TYR A 1 133 ? 18.861 12.273 23.734 1.00 13.72 133 TYR A O 1
ATOM 1019 N N . GLY A 1 134 ? 19.057 10.866 21.990 1.00 13.23 134 GLY A N 1
ATOM 1020 C CA . GLY A 1 134 ? 20.449 11.213 21.763 1.00 12.99 134 GLY A CA 1
ATOM 1021 C C . GLY A 1 134 ? 21.422 10.391 22.579 1.00 12.85 134 GLY A C 1
ATOM 1022 O O . GLY A 1 134 ? 21.090 9.928 23.671 1.00 12.55 134 GLY A O 1
ATOM 1023 N N . GLN A 1 135 ? 22.633 10.229 22.052 1.00 12.90 135 GLN A N 1
ATOM 1024 C CA . GLN A 1 135 ? 23.666 9.449 22.726 1.00 13.05 135 GLN A CA 1
ATOM 1025 C C . GLN A 1 135 ? 24.000 9.952 24.122 1.00 12.96 135 GLN A C 1
ATOM 1026 O O . GLN A 1 135 ? 24.100 9.159 25.053 1.00 12.98 135 GLN A O 1
ATOM 1032 N N . ALA A 1 136 ? 24.170 11.264 24.265 1.00 12.96 136 ALA A N 1
ATOM 1033 C CA . ALA A 1 136 ? 24.494 11.850 25.563 1.00 12.92 136 ALA A CA 1
ATOM 1034 C C . ALA A 1 136 ? 23.451 11.508 26.627 1.00 12.86 136 ALA A C 1
ATOM 1035 O O . ALA A 1 136 ? 23.792 10.987 27.694 1.00 13.01 136 ALA A O 1
ATOM 1037 N N . ALA A 1 137 ? 22.181 11.778 26.330 1.00 12.68 137 ALA A N 1
ATOM 1038 C CA . ALA A 1 137 ? 21.102 11.499 27.272 1.00 12.54 137 ALA A CA 1
ATOM 1039 C C . ALA A 1 137 ? 20.903 9.999 27.497 1.00 12.45 137 ALA A C 1
ATOM 1040 O O . ALA A 1 137 ? 20.594 9.570 28.608 1.00 12.23 137 ALA A O 1
ATOM 1042 N N . ALA A 1 138 ? 21.086 9.202 26.446 1.00 12.25 138 ALA A N 1
ATOM 1043 C CA . ALA A 1 138 ? 20.938 7.752 26.564 1.00 12.29 138 ALA A CA 1
ATOM 1044 C C . ALA A 1 138 ? 22.013 7.185 27.495 1.00 12.54 138 ALA A C 1
ATOM 1045 O O . ALA A 1 138 ? 21.731 6.338 28.345 1.00 12.19 138 ALA A O 1
ATOM 1047 N N . LYS A 1 139 ? 23.245 7.664 27.345 1.00 12.91 139 LYS A N 1
ATOM 1048 C CA . LYS A 1 139 ? 24.334 7.202 28.198 1.00 13.42 139 LYS A CA 1
ATOM 1049 C C . LYS A 1 139 ? 24.083 7.619 29.642 1.00 13.60 139 LYS A C 1
ATOM 1050 O O . LYS A 1 139 ? 24.313 6.840 30.566 1.00 13.32 139 LYS A O 1
ATOM 1056 N N . SER A 1 140 ? 23.571 8.835 29.827 1.00 13.82 140 SER A N 1
ATOM 1057 C CA . SER A 1 140 ? 23.270 9.344 31.161 1.00 14.30 140 SER A CA 1
ATOM 1058 C C . SER A 1 140 ? 22.170 8.495 31.799 1.00 14.28 140 SER A C 1
ATOM 1059 O O . SER A 1 140 ? 22.230 8.175 32.988 1.00 14.33 140 SER A O 1
ATOM 1062 N N . LEU A 1 141 ? 21.173 8.119 31.000 1.00 14.23 141 LEU A N 1
ATOM 1063 C CA . LEU A 1 141 ? 20.067 7.298 31.484 1.00 14.27 141 LEU A CA 1
ATOM 1064 C C . LEU A 1 141 ? 20.580 5.927 31.925 1.00 14.37 141 LEU A C 1
ATOM 1065 O O . LEU A 1 141 ? 20.166 5.410 32.962 1.00 14.25 141 LEU A O 1
ATOM 1070 N N . ALA A 1 142 ? 21.523 5.371 31.165 1.00 14.54 142 ALA A N 1
ATOM 1071 C CA . ALA A 1 142 ? 22.101 4.063 31.477 1.00 15.04 142 ALA A CA 1
ATOM 1072 C C . ALA A 1 142 ? 22.834 4.061 32.815 1.00 15.49 142 ALA A C 1
ATOM 1073 O O . ALA A 1 142 ? 22.789 3.082 33.556 1.00 15.28 142 ALA A O 1
ATOM 1075 N N . THR A 1 143 ? 23.515 5.162 33.110 1.00 16.07 143 THR A N 1
ATOM 1076 C CA . THR A 1 143 ? 24.262 5.296 34.354 1.00 16.96 143 THR A CA 1
ATOM 1077 C C . THR A 1 143 ? 23.351 5.588 35.546 1.00 17.39 143 THR A C 1
ATOM 1078 O O . THR A 1 143 ? 23.491 4.978 36.611 1.00 17.50 143 THR A O 1
ATOM 1082 N N . MET A 1 144 ? 22.409 6.505 35.340 1.00 17.88 144 MET A N 1
ATOM 1083 C CA . MET A 1 144 ? 21.476 6.948 36.377 1.00 18.55 144 MET A CA 1
ATOM 1084 C C . MET A 1 144 ? 20.229 6.101 36.620 1.00 18.16 144 MET A C 1
ATOM 1085 O O . MET A 1 144 ? 19.758 6.013 37.750 1.00 18.27 144 MET A O 1
ATOM 1090 N N . ASP A 1 145 ? 19.670 5.516 35.566 1.00 17.58 145 ASP A N 1
ATOM 1091 C CA . ASP A 1 145 ? 18.454 4.716 35.704 1.00 17.10 145 ASP A CA 1
ATOM 1092 C C . ASP A 1 145 ? 18.432 3.590 34.669 1.00 16.57 145 ASP A C 1
ATOM 1093 O O . ASP A 1 145 ? 17.683 3.644 33.688 1.00 16.35 145 ASP A O 1
ATOM 1098 N N . PRO A 1 146 ? 19.232 2.536 34.900 1.00 16.04 146 PRO A N 1
ATOM 1099 C CA . PRO A 1 146 ? 19.337 1.373 34.011 1.00 15.72 146 PRO A CA 1
ATOM 1100 C C . PRO A 1 146 ? 18.000 0.685 33.724 1.00 15.30 146 PRO A C 1
ATOM 1101 O O . PRO A 1 146 ? 17.797 0.148 32.631 1.00 14.96 146 PRO A O 1
ATOM 1105 N N . ASP A 1 147 ? 17.100 0.684 34.708 1.00 15.00 147 ASP A N 1
ATOM 1106 C CA . ASP A 1 147 ? 15.784 0.067 34.544 1.00 14.77 147 ASP A CA 1
ATOM 1107 C C . ASP A 1 147 ? 15.022 0.720 33.395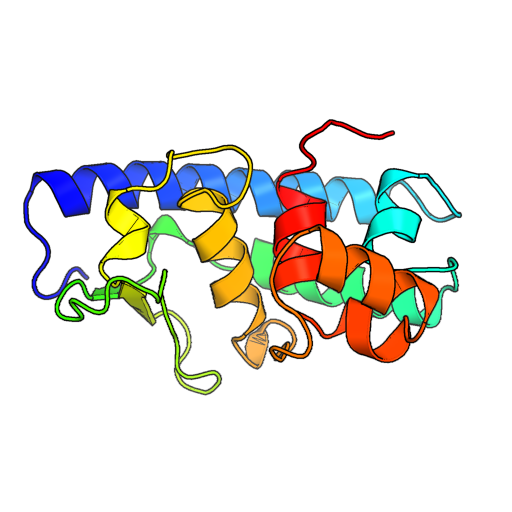 1.00 14.48 147 ASP A C 1
ATOM 1108 O O . ASP A 1 147 ? 14.266 0.053 32.687 1.00 14.41 147 ASP A O 1
ATOM 1113 N N . LYS A 1 148 ? 15.189 2.032 33.253 1.00 14.19 148 LYS A N 1
ATOM 1114 C CA . LYS A 1 148 ? 14.537 2.772 32.175 1.00 13.91 148 LYS A CA 1
ATOM 1115 C C . LYS A 1 148 ? 15.349 2.634 30.894 1.00 13.42 148 LYS A C 1
ATOM 1116 O O . LYS A 1 148 ? 14.789 2.636 29.801 1.00 13.27 148 LYS A O 1
ATOM 1122 N N . ALA A 1 149 ? 16.670 2.530 31.034 1.00 12.70 149 ALA A N 1
ATOM 1123 C CA . ALA A 1 149 ? 17.557 2.384 29.878 1.00 12.08 149 ALA A CA 1
ATOM 1124 C C . ALA A 1 149 ? 17.189 1.156 29.047 1.00 11.66 149 ALA A C 1
ATOM 1125 O O . ALA A 1 149 ? 17.102 1.233 27.817 1.00 11.23 149 ALA A O 1
ATOM 1127 N N . VAL A 1 150 ? 16.942 0.032 29.720 1.00 11.32 150 VAL A N 1
ATOM 1128 C CA . VAL A 1 150 ? 16.579 -1.200 29.023 1.00 11.20 150 VAL A CA 1
ATOM 1129 C C . VAL A 1 150 ? 15.161 -1.131 28.465 1.00 11.26 150 VAL A C 1
ATOM 1130 O O . VAL A 1 150 ? 14.711 -2.044 27.778 1.00 11.09 150 VAL A O 1
ATOM 1134 N N . MET A 1 151 ? 14.468 -0.038 28.775 1.00 11.34 151 MET A N 1
ATOM 1135 C CA . MET A 1 151 ? 13.114 0.197 28.285 1.00 11.67 151 MET A CA 1
ATOM 1136 C C . MET A 1 151 ? 13.074 1.487 27.470 1.00 10.99 151 MET A C 1
ATOM 1137 O O . MET A 1 151 ? 12.007 2.072 27.267 1.00 10.88 151 MET A O 1
ATOM 1142 N N . ASN A 1 152 ? 14.246 1.945 27.027 1.00 10.27 152 ASN A N 1
ATOM 1143 C CA . ASN A 1 152 ? 14.331 3.166 26.230 1.00 9.54 152 ASN A CA 1
ATOM 1144 C C . ASN A 1 152 ? 14.715 2.825 24.799 1.00 9.17 152 ASN A C 1
ATOM 1145 O O . ASN A 1 152 ? 15.724 2.168 24.560 1.00 8.51 152 ASN A O 1
ATOM 1150 N N . ALA A 1 153 ? 13.922 3.308 23.848 1.00 8.88 153 ALA A N 1
ATOM 1151 C CA . ALA A 1 153 ? 14.152 3.028 22.438 1.00 8.92 153 ALA A CA 1
ATOM 1152 C C . ALA A 1 153 ? 15.522 3.449 21.915 1.00 8.92 153 ALA A C 1
ATOM 1153 O O . ALA A 1 153 ? 16.190 2.664 21.237 1.00 8.62 153 ALA A O 1
ATOM 1155 N N . ASP A 1 154 ? 15.946 4.670 22.230 1.00 8.98 154 ASP A N 1
ATOM 1156 C CA . ASP A 1 154 ? 17.242 5.146 21.761 1.00 9.23 154 ASP A CA 1
ATOM 1157 C C . ASP A 1 154 ? 18.409 4.327 22.295 1.00 9.05 154 ASP A C 1
ATOM 1158 O O . ASP A 1 154 ? 19.416 4.178 21.610 1.00 9.20 154 ASP A O 1
ATOM 1163 N N . ASN A 1 155 ? 18.290 3.801 23.514 1.00 8.84 155 ASN A N 1
ATOM 1164 C CA . ASN A 1 155 ? 19.374 2.978 24.045 1.00 8.60 155 ASN A CA 1
ATOM 1165 C C . ASN A 1 155 ? 19.499 1.692 23.233 1.00 8.56 155 ASN A C 1
ATOM 1166 O O . ASN A 1 155 ? 20.592 1.158 23.076 1.00 8.50 155 ASN A O 1
ATOM 1171 N N . HIS A 1 156 ? 18.376 1.198 22.719 1.00 8.65 156 HIS A N 1
ATOM 1172 C CA . HIS A 1 156 ? 18.396 0.003 21.881 1.00 8.52 156 HIS A CA 1
ATOM 1173 C C . HIS A 1 156 ? 19.028 0.391 20.548 1.00 8.62 156 HIS A C 1
ATOM 1174 O O . HIS A 1 156 ? 19.904 -0.313 20.037 1.00 8.62 156 HIS A O 1
ATOM 1181 N N . GLU A 1 157 ? 18.606 1.529 19.999 1.00 8.70 157 GLU A N 1
ATOM 1182 C CA . GLU A 1 157 ? 19.165 1.998 18.733 1.00 8.66 157 GLU A CA 1
ATOM 1183 C C . GLU A 1 157 ? 20.679 2.170 18.807 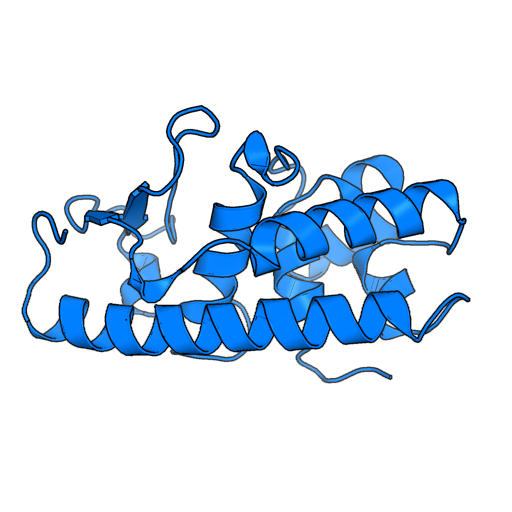1.00 8.69 157 GLU A C 1
ATOM 1184 O O . GLU A 1 157 ? 21.398 1.688 17.944 1.00 8.60 157 GLU A O 1
ATOM 1190 N N . TYR A 1 158 ? 21.160 2.820 19.862 1.00 8.69 158 TYR A N 1
ATOM 1191 C CA . TYR A 1 158 ? 22.594 3.049 19.996 1.00 8.82 158 TYR A CA 1
ATOM 1192 C C . TYR A 1 158 ? 23.382 1.787 20.288 1.00 8.80 158 TYR A C 1
ATOM 1193 O O . TYR A 1 158 ? 24.517 1.646 19.833 1.00 8.99 158 TYR A O 1
ATOM 1202 N N . PHE A 1 159 ? 22.778 0.854 21.021 1.00 9.13 159 PHE A N 1
ATOM 1203 C CA . PHE A 1 159 ? 23.446 -0.412 21.305 1.00 9.25 159 PHE A CA 1
ATOM 1204 C C . PHE A 1 159 ? 23.640 -1.148 19.980 1.00 9.36 159 PHE A C 1
ATOM 1205 O O . PHE A 1 159 ? 24.688 -1.742 19.734 1.00 8.94 159 PHE A O 1
ATOM 1213 N N . SER A 1 160 ? 22.623 -1.088 19.125 1.00 9.62 160 SER A N 1
ATOM 1214 C CA . SER A 1 160 ? 22.673 -1.750 17.824 1.00 9.92 160 SER A CA 1
ATOM 1215 C C . SER A 1 160 ? 23.608 -1.066 16.833 1.00 10.24 160 SER A C 1
ATOM 1216 O O . SER A 1 160 ? 24.432 -1.732 16.194 1.00 10.34 160 SER A O 1
ATOM 1219 N N . GLU A 1 161 ? 23.498 0.256 16.714 1.00 10.56 161 GLU A N 1
ATOM 1220 C CA . GLU A 1 161 ? 24.353 1.016 15.797 1.00 10.98 161 GLU A CA 1
ATOM 1221 C C . GLU A 1 161 ? 25.826 0.861 16.165 1.00 11.20 161 GLU A C 1
ATOM 1222 O O . GLU A 1 161 ? 26.692 0.801 15.286 1.00 11.07 161 GLU A O 1
ATOM 1228 N N . ASN A 1 162 ? 26.093 0.773 17.467 1.00 11.43 162 ASN A N 1
ATOM 1229 C CA . ASN A 1 162 ? 27.443 0.592 17.995 1.00 11.84 162 ASN A CA 1
ATOM 1230 C C . ASN A 1 162 ? 28.495 1.453 17.284 1.00 12.10 162 ASN A C 1
ATOM 1231 O O . ASN A 1 162 ? 29.465 0.934 16.724 1.00 11.83 162 ASN A O 1
ATOM 1236 N N . ASN A 1 163 ? 28.258 2.762 17.270 1.00 12.46 163 ASN A N 1
ATOM 1237 C CA . ASN A 1 163 ? 29.171 3.719 16.645 1.00 13.15 163 ASN A CA 1
ATOM 1238 C C . ASN A 1 163 ? 29.308 4.952 17.534 1.00 13.20 163 ASN A C 1
ATOM 1239 O O . ASN A 1 163 ? 28.326 5.647 17.788 1.00 13.26 163 ASN A O 1
ATOM 1244 N N . PRO A 1 164 ? 30.528 5.230 18.034 1.00 13.45 164 PRO A N 1
ATOM 1245 C CA . PRO A 1 164 ? 31.763 4.468 17.814 1.00 13.75 164 PRO A CA 1
ATOM 1246 C C . PRO A 1 164 ? 31.669 3.033 18.336 1.00 13.93 164 PRO A C 1
ATOM 1247 O O . PRO A 1 164 ? 30.958 2.753 19.303 1.00 13.89 164 PRO A O 1
ATOM 1251 N N . ALA A 1 165 ? 32.358 2.121 17.659 1.00 14.27 165 ALA A N 1
ATOM 1252 C CA . ALA A 1 165 ? 32.331 0.711 18.027 1.00 14.54 165 ALA A CA 1
ATOM 1253 C C . ALA A 1 165 ? 32.986 0.390 19.363 1.00 14.75 165 ALA A C 1
ATOM 1254 O O . ALA A 1 165 ? 34.071 0.888 19.675 1.00 14.69 165 ALA A O 1
ATOM 1256 N N . GLN A 1 166 ? 32.291 -0.421 20.155 1.00 15.01 166 GLN A N 1
ATOM 1257 C CA . GLN A 1 166 ? 32.776 -0.865 21.458 1.00 15.45 166 GLN A CA 1
ATOM 1258 C C . GLN A 1 166 ? 32.702 -2.383 21.539 1.00 15.68 166 GLN A C 1
ATOM 1259 O O . GLN A 1 166 ? 31.835 -3.009 20.919 1.00 15.73 166 GLN A O 1
ATOM 1265 N N . SER A 1 167 ? 33.604 -2.964 22.324 1.00 15.95 167 SER A N 1
ATOM 1266 C CA . SER A 1 167 ? 33.648 -4.407 22.527 1.00 16.42 167 SER A CA 1
ATOM 1267 C C . SER A 1 167 ? 32.531 -4.852 23.466 1.00 16.43 167 SER A C 1
ATOM 1268 O O . SER A 1 167 ? 32.082 -4.030 24.295 1.00 16.43 167 SER A O 1
#